Protein AF-A0A6M2A508-F1 (afdb_monomer_lite)

Radius of gyration: 14.71 Å; chains: 1; bounding box: 31×30×34 Å

Secondary structure (DSSP, 8-state):
--HHHHHHHHHHHHTTS--S------TT----TTHHHHHHHHHHH-TT-S-----EE-SS-TTSEEE------TTTT-

Structure (mmCIF, N/CA/C/O backbone):
data_AF-A0A6M2A508-F1
#
_entry.id   AF-A0A6M2A508-F1
#
loop_
_atom_site.group_PDB
_atom_site.id
_atom_site.type_symbol
_atom_site.label_atom_id
_atom_site.label_alt_id
_atom_site.label_comp_id
_atom_site.label_asym_id
_atom_site.label_entity_id
_atom_site.label_seq_id
_atom_site.pdbx_PDB_ins_code
_atom_site.Cartn_x
_atom_site.Cartn_y
_atom_site.Cartn_z
_atom_site.occupancy
_atom_site.B_iso_or_equiv
_atom_site.auth_seq_id
_atom_site.auth_comp_id
_atom_site.auth_asym_id
_atom_site.auth_atom_id
_atom_site.pdbx_PDB_model_num
ATOM 1 N N . MET A 1 1 ? 16.113 10.315 8.549 1.00 62.09 1 MET A N 1
ATOM 2 C CA . MET A 1 1 ? 15.052 9.470 9.143 1.00 62.09 1 MET A CA 1
ATOM 3 C C . MET A 1 1 ? 14.931 8.227 8.279 1.00 62.09 1 MET A C 1
ATOM 5 O O . MET A 1 1 ? 15.072 8.355 7.071 1.00 62.09 1 MET A O 1
ATOM 9 N N . GLY A 1 2 ? 14.758 7.046 8.873 1.00 86.62 2 GLY A N 1
ATOM 10 C CA . GLY A 1 2 ? 14.548 5.811 8.104 1.00 86.62 2 GLY A CA 1
ATOM 11 C C . GLY A 1 2 ? 13.108 5.683 7.591 1.00 86.62 2 GLY A C 1
ATOM 12 O O . GLY A 1 2 ? 12.227 6.409 8.052 1.00 86.62 2 GLY A O 1
ATOM 13 N N . PHE A 1 3 ? 12.868 4.722 6.693 1.00 87.56 3 PHE A N 1
ATOM 14 C CA . PHE A 1 3 ? 11.563 4.466 6.064 1.00 87.56 3 PHE A CA 1
ATOM 15 C C . PHE A 1 3 ? 10.411 4.359 7.079 1.00 87.56 3 PHE A C 1
ATOM 17 O O . PHE A 1 3 ? 9.458 5.136 7.040 1.00 87.56 3 PHE A O 1
ATOM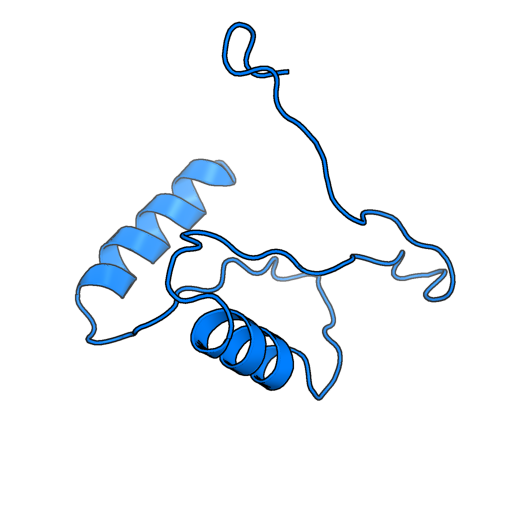 24 N N . ALA A 1 4 ? 10.545 3.466 8.066 1.00 92.31 4 ALA A N 1
ATOM 25 C CA . ALA A 1 4 ? 9.516 3.249 9.084 1.00 92.31 4 ALA A CA 1
ATOM 26 C C . ALA A 1 4 ? 9.222 4.509 9.917 1.00 92.31 4 ALA A C 1
ATOM 28 O O . ALA A 1 4 ? 8.075 4.788 10.257 1.00 92.31 4 ALA A O 1
ATOM 29 N N . GLN A 1 5 ? 10.251 5.301 10.233 1.00 95.25 5 GLN A N 1
ATOM 30 C CA . GLN A 1 5 ? 10.074 6.517 11.023 1.00 95.25 5 GLN A CA 1
ATOM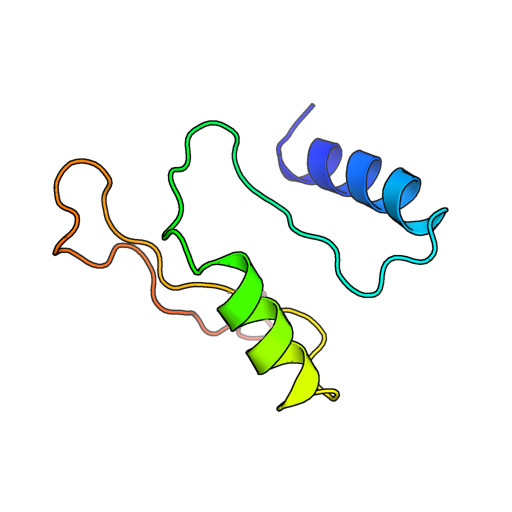 31 C C . GLN A 1 5 ? 9.298 7.585 10.243 1.00 95.25 5 GLN A C 1
ATOM 33 O O . GLN A 1 5 ? 8.441 8.241 10.830 1.00 95.25 5 GLN A O 1
ATOM 38 N N . GLY A 1 6 ? 9.573 7.741 8.942 1.00 94.62 6 GLY A N 1
ATOM 39 C CA . GLY A 1 6 ? 8.849 8.676 8.077 1.00 94.62 6 GLY A CA 1
ATOM 40 C C . GLY A 1 6 ? 7.359 8.344 7.995 1.00 94.62 6 GLY A C 1
ATOM 41 O O . GLY A 1 6 ? 6.525 9.197 8.296 1.00 94.62 6 GLY A O 1
ATOM 42 N N . ASN A 1 7 ? 7.034 7.079 7.712 1.00 96.56 7 ASN A N 1
ATOM 43 C CA . ASN A 1 7 ? 5.647 6.610 7.656 1.00 96.56 7 ASN A CA 1
ATOM 44 C C . ASN A 1 7 ? 4.915 6.801 8.991 1.00 96.56 7 ASN A C 1
ATOM 46 O O . ASN A 1 7 ? 3.790 7.288 9.010 1.00 96.56 7 ASN A O 1
ATOM 50 N N . ASN A 1 8 ? 5.564 6.502 10.121 1.00 96.44 8 ASN A N 1
ATOM 51 C CA . ASN A 1 8 ? 4.953 6.672 11.441 1.00 96.44 8 ASN A CA 1
ATOM 52 C C . ASN A 1 8 ? 4.638 8.136 11.773 1.00 96.44 8 ASN A C 1
ATOM 54 O O . ASN A 1 8 ? 3.643 8.411 12.440 1.00 96.44 8 ASN A O 1
ATOM 58 N N . VAL A 1 9 ? 5.477 9.081 11.342 1.00 96.56 9 VAL A N 1
ATOM 59 C CA . VAL A 1 9 ? 5.195 10.514 11.513 1.00 96.56 9 VAL A CA 1
ATOM 60 C C . VAL A 1 9 ? 3.997 10.922 10.658 1.00 96.56 9 VAL A C 1
ATOM 62 O O . VAL A 1 9 ? 3.086 11.560 11.180 1.00 96.56 9 VAL A O 1
ATOM 65 N N . GLY A 1 10 ? 3.964 10.501 9.390 1.00 94.69 10 GLY A N 1
ATOM 66 C CA . GLY A 1 10 ? 2.840 10.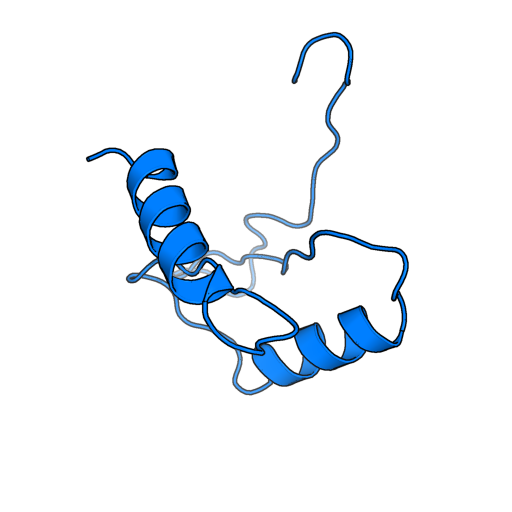770 8.490 1.00 94.69 10 GLY A CA 1
ATOM 67 C C . GLY A 1 10 ? 1.520 10.203 9.012 1.00 94.69 10 GLY A C 1
ATOM 68 O O . GLY A 1 10 ? 0.530 10.923 9.075 1.00 94.69 10 GLY A O 1
ATOM 69 N N . LEU A 1 11 ? 1.518 8.952 9.480 1.00 95.94 11 LEU A N 1
ATOM 70 C CA . LEU A 1 11 ? 0.336 8.315 10.066 1.00 95.94 11 LEU A CA 1
ATOM 71 C C . LEU A 1 11 ? -0.158 9.042 11.318 1.00 95.94 11 LEU A C 1
ATOM 73 O O . LEU A 1 11 ? -1.353 9.269 11.450 1.00 95.94 11 LEU A O 1
ATOM 77 N N . ARG A 1 12 ? 0.735 9.461 12.225 1.00 96.81 12 ARG A N 1
ATOM 78 C CA . ARG A 1 12 ? 0.331 10.236 13.415 1.00 96.81 12 ARG A CA 1
ATOM 79 C C . ARG A 1 12 ? -0.346 11.555 13.062 1.00 96.81 12 ARG A C 1
ATOM 81 O O . ARG A 1 12 ? -1.228 11.984 13.798 1.00 96.81 12 ARG A O 1
ATOM 88 N N . GLU A 1 13 ? 0.081 12.200 11.981 1.00 96.50 13 GLU A N 1
ATOM 89 C CA . GLU A 1 13 ? -0.584 13.403 11.485 1.00 96.50 13 GLU A CA 1
ATOM 90 C C . GLU A 1 13 ? -1.921 13.064 10.822 1.00 96.50 13 GLU A C 1
ATOM 92 O O . GLU A 1 13 ? -2.934 13.677 11.142 1.00 96.50 13 GLU A O 1
ATOM 97 N N . GLY A 1 14 ? -1.944 12.040 9.966 1.00 95.31 14 GLY A N 1
ATOM 98 C CA . GLY A 1 14 ? -3.150 11.578 9.284 1.00 95.31 14 GLY A CA 1
ATOM 99 C C . GLY A 1 14 ? -4.262 11.157 10.246 1.00 95.31 14 GLY A C 1
ATOM 100 O O . GLY A 1 14 ? -5.422 11.468 9.999 1.00 95.31 14 GLY A O 1
ATOM 101 N N . LEU A 1 15 ? -3.926 10.540 11.382 1.00 96.19 15 LEU A N 1
ATOM 102 C CA . LEU A 1 15 ? -4.888 10.150 12.424 1.00 96.19 15 LEU A CA 1
ATOM 103 C C . LEU A 1 15 ? -5.647 11.331 13.056 1.00 96.19 15 LEU A C 1
ATOM 105 O O . LEU A 1 15 ? -6.596 11.107 13.799 1.00 96.19 15 LEU A O 1
ATOM 109 N N . LYS A 1 16 ? -5.244 12.580 12.794 1.00 97.06 16 LYS A N 1
ATOM 110 C CA . LYS A 1 16 ? -5.994 13.779 13.202 1.00 97.06 16 LYS A CA 1
ATOM 111 C C . LYS A 1 16 ? -7.113 14.151 12.219 1.00 97.06 16 LYS A C 1
ATOM 113 O O . LYS A 1 16 ? -7.840 15.104 12.480 1.00 97.06 16 LYS A O 1
ATOM 118 N N . SER A 1 17 ? -7.204 13.462 11.083 1.00 95.94 17 SER A N 1
ATOM 119 C CA . SER A 1 17 ? -8.256 13.623 10.075 1.00 95.94 17 SER A CA 1
ATOM 120 C C . SER A 1 17 ? -9.323 12.534 10.211 1.00 95.94 17 SER A C 1
ATOM 122 O O . SER A 1 17 ? -9.058 11.485 10.793 1.00 95.94 17 SER A O 1
ATOM 124 N N . ASP A 1 18 ? -10.490 12.748 9.604 1.00 95.75 18 ASP A N 1
ATOM 125 C CA . ASP A 1 18 ? -11.581 11.761 9.535 1.00 95.75 18 ASP A CA 1
ATOM 126 C C . ASP A 1 18 ? -11.414 10.774 8.358 1.00 95.75 18 ASP A C 1
ATOM 128 O O . ASP A 1 18 ? -12.385 10.367 7.725 1.00 95.75 18 ASP A O 1
ATOM 132 N N . ALA A 1 19 ? -10.172 10.441 7.994 1.00 94.12 19 ALA A N 1
ATOM 133 C CA . ALA A 1 19 ? -9.896 9.522 6.894 1.00 94.12 19 ALA A CA 1
ATOM 134 C C . ALA A 1 19 ? -10.147 8.062 7.303 1.00 94.12 19 ALA A C 1
ATOM 136 O O . ALA A 1 19 ? -9.625 7.596 8.314 1.00 94.12 19 ALA A O 1
ATOM 137 N N . ASP A 1 20 ? -10.867 7.315 6.461 1.00 91.62 20 ASP A N 1
ATOM 138 C CA . ASP A 1 20 ? -11.134 5.885 6.682 1.00 91.62 20 ASP A CA 1
ATOM 139 C C . ASP A 1 20 ? -9.912 4.997 6.387 1.00 91.62 20 ASP A C 1
ATOM 141 O O . ASP A 1 20 ? -9.771 3.904 6.934 1.00 91.62 20 ASP A O 1
ATOM 145 N N . LEU A 1 21 ? -9.028 5.452 5.492 1.00 94.88 21 LEU A N 1
ATOM 146 C CA . LEU A 1 21 ? -7.866 4.708 5.009 1.00 94.88 21 LEU A CA 1
ATOM 147 C C . LEU A 1 21 ? -6.638 5.614 4.902 1.00 94.88 21 LEU A C 1
ATOM 149 O O . LEU A 1 21 ? -6.722 6.760 4.459 1.00 94.88 21 LEU A O 1
ATOM 153 N N . PHE A 1 22 ? -5.473 5.049 5.218 1.00 96.31 22 PHE A N 1
ATOM 154 C CA . PHE A 1 22 ? -4.173 5.685 5.018 1.00 96.31 22 PHE A CA 1
ATOM 155 C C . PHE A 1 22 ? -3.358 4.896 3.995 1.00 96.31 22 PHE A C 1
ATOM 157 O O . PHE A 1 22 ? -3.181 3.687 4.133 1.00 96.31 22 PHE A O 1
ATOM 164 N N . LEU A 1 23 ? -2.827 5.587 2.985 1.00 96.00 23 LEU A N 1
ATOM 165 C CA . LEU A 1 23 ? -1.967 4.994 1.965 1.00 96.00 23 LEU A CA 1
ATOM 166 C C . LEU A 1 23 ? -0.503 5.355 2.233 1.00 96.00 23 LEU A C 1
ATOM 168 O O . LEU A 1 23 ? -0.137 6.529 2.246 1.00 96.00 23 LEU A O 1
ATOM 172 N N . LEU A 1 24 ? 0.341 4.336 2.389 1.00 95.94 24 LEU A N 1
ATOM 173 C CA . LEU A 1 24 ? 1.794 4.491 2.372 1.00 95.94 24 LEU A CA 1
ATOM 174 C C . LEU A 1 24 ? 2.293 4.204 0.955 1.00 95.94 24 LEU A C 1
ATOM 176 O O . LEU A 1 24 ? 2.247 3.060 0.505 1.00 95.94 24 LEU A O 1
ATOM 180 N N . LEU A 1 25 ? 2.748 5.240 0.253 1.00 95.62 25 LEU A N 1
ATOM 181 C CA . LEU A 1 25 ? 3.206 5.150 -1.132 1.00 95.62 25 LEU A CA 1
ATOM 182 C C . LEU A 1 25 ? 4.621 5.715 -1.249 1.00 95.62 25 LEU A C 1
ATOM 184 O O . LEU A 1 25 ? 4.892 6.818 -0.770 1.00 95.62 25 LEU A O 1
ATOM 188 N N . ASN A 1 26 ? 5.518 4.977 -1.900 1.00 94.94 26 ASN A N 1
ATOM 189 C CA . ASN A 1 26 ? 6.854 5.491 -2.180 1.00 94.94 26 ASN A CA 1
ATOM 190 C C . ASN A 1 26 ? 6.781 6.562 -3.280 1.00 94.94 26 ASN A C 1
ATOM 192 O O . ASN A 1 26 ? 5.994 6.459 -4.221 1.00 94.94 26 ASN A O 1
ATOM 196 N N . ASN A 1 27 ? 7.625 7.584 -3.182 1.00 94.56 27 ASN A N 1
ATOM 197 C CA . ASN A 1 27 ? 7.639 8.729 -4.097 1.00 94.56 27 ASN A CA 1
ATOM 198 C C . ASN A 1 27 ? 8.178 8.414 -5.505 1.00 94.56 27 ASN A C 1
ATOM 200 O O . ASN A 1 27 ? 8.101 9.265 -6.386 1.00 94.56 27 ASN A O 1
ATOM 204 N N . ASP A 1 28 ? 8.741 7.228 -5.705 1.00 95.00 28 ASP A N 1
ATOM 205 C CA . ASP A 1 28 ? 9.318 6.716 -6.948 1.00 95.00 28 ASP A CA 1
ATOM 206 C C . ASP A 1 28 ? 8.443 5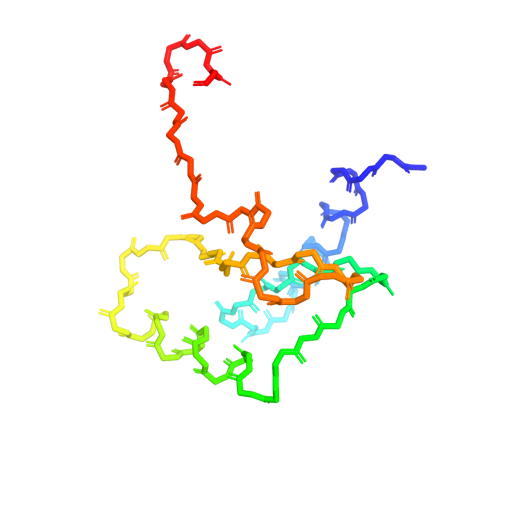.627 -7.598 1.00 95.00 28 ASP A C 1
ATOM 208 O O . ASP A 1 28 ? 8.921 4.822 -8.395 1.00 95.00 28 ASP A O 1
ATOM 212 N N . THR A 1 29 ? 7.148 5.596 -7.271 1.00 95.12 29 THR A N 1
ATOM 213 C CA . THR A 1 29 ? 6.199 4.616 -7.816 1.00 95.12 29 THR A CA 1
ATOM 214 C C . THR A 1 29 ? 5.243 5.240 -8.825 1.00 95.12 29 THR A C 1
ATOM 216 O O . THR A 1 29 ? 4.800 6.378 -8.677 1.00 95.12 29 THR A O 1
ATOM 219 N N . ILE A 1 30 ? 4.887 4.459 -9.848 1.00 96.25 30 ILE A N 1
ATOM 220 C CA . ILE A 1 30 ? 3.719 4.716 -10.693 1.00 96.25 30 ILE A CA 1
ATOM 221 C C . ILE A 1 30 ? 2.600 3.756 -10.296 1.00 96.25 30 ILE A C 1
ATOM 223 O O . ILE A 1 30 ? 2.854 2.613 -9.913 1.00 96.25 30 ILE A O 1
ATOM 227 N N . VAL A 1 31 ? 1.358 4.219 -10.394 1.00 97.06 31 VAL A N 1
ATOM 228 C CA . VAL A 1 31 ? 0.174 3.428 -10.050 1.00 97.06 31 VAL A CA 1
ATOM 229 C C . VAL A 1 31 ? -0.761 3.314 -11.246 1.00 97.06 31 VAL A C 1
ATOM 231 O O . VAL A 1 31 ? -0.775 4.174 -12.128 1.00 97.06 31 VAL A O 1
ATOM 234 N N . ALA A 1 32 ? -1.557 2.245 -11.278 1.00 96.00 32 ALA A N 1
ATOM 235 C CA . ALA A 1 32 ? -2.614 2.106 -12.270 1.00 96.00 32 ALA A CA 1
ATOM 236 C C . ALA A 1 32 ? -3.673 3.217 -12.092 1.00 96.00 32 ALA A C 1
ATOM 238 O O . ALA A 1 32 ? -3.921 3.636 -10.959 1.00 96.00 32 ALA A O 1
ATOM 239 N N . PRO A 1 33 ? -4.351 3.669 -13.162 1.00 97.12 33 PRO A N 1
ATOM 240 C CA . PRO A 1 33 ? -5.359 4.727 -13.055 1.00 97.12 33 PRO A CA 1
ATOM 241 C C . PRO A 1 33 ? -6.493 4.427 -12.061 1.00 97.12 33 PRO A C 1
ATOM 243 O O . PRO A 1 33 ? -6.969 5.334 -11.389 1.00 97.12 33 PRO A O 1
ATOM 246 N N . ASN A 1 34 ? -6.888 3.157 -11.924 1.00 97.31 34 ASN A N 1
ATOM 247 C CA . ASN A 1 34 ? -7.937 2.699 -11.005 1.00 97.31 34 ASN A CA 1
ATOM 248 C C . ASN A 1 34 ? -7.409 2.278 -9.618 1.00 97.31 34 ASN A C 1
ATOM 250 O O . ASN A 1 34 ? -8.149 1.705 -8.825 1.00 97.31 34 ASN A O 1
ATOM 254 N N . PHE A 1 35 ? -6.136 2.535 -9.302 1.00 96.69 35 PHE A N 1
ATOM 255 C CA . PHE A 1 35 ? -5.475 2.023 -8.096 1.00 96.69 35 PHE A CA 1
ATOM 256 C C . PHE A 1 35 ? -6.245 2.318 -6.800 1.00 96.69 35 PHE A C 1
ATOM 258 O O . PHE A 1 35 ? -6.510 1.404 -6.024 1.00 96.69 35 PHE A O 1
ATOM 265 N N . LEU A 1 36 ? -6.649 3.573 -6.575 1.00 96.25 36 LEU A N 1
ATOM 266 C CA . LEU A 1 36 ? -7.387 3.957 -5.364 1.00 96.25 36 LEU A CA 1
ATOM 267 C C . LEU A 1 36 ? -8.811 3.382 -5.326 1.00 96.25 36 LEU A C 1
ATOM 269 O O . LEU A 1 36 ? -9.317 3.078 -4.246 1.00 96.25 36 LEU A O 1
ATOM 273 N N . GLU A 1 37 ? -9.450 3.216 -6.485 1.00 97.56 37 GLU A N 1
ATOM 274 C CA . GLU A 1 37 ? -10.796 2.643 -6.582 1.00 97.56 37 GLU A CA 1
ATOM 275 C C . GLU A 1 37 ? -10.797 1.177 -6.145 1.00 97.56 37 GLU A C 1
ATOM 277 O O . GLU A 1 37 ? -11.654 0.780 -5.356 1.00 97.56 37 GLU A O 1
ATOM 282 N N . GLU A 1 38 ? -9.798 0.399 -6.575 1.00 97.50 38 GLU A N 1
ATOM 283 C CA . GLU A 1 38 ? -9.659 -1.007 -6.182 1.00 97.50 38 GLU A CA 1
ATOM 284 C C . GLU A 1 38 ? -9.389 -1.164 -4.680 1.00 97.50 38 GLU A C 1
ATOM 286 O O . GLU A 1 38 ? -9.972 -2.041 -4.045 1.00 97.50 38 GLU A O 1
ATOM 291 N N . PHE A 1 39 ? -8.572 -0.291 -4.074 1.00 96.94 39 PHE A N 1
ATOM 292 C CA . PHE A 1 39 ? -8.377 -0.308 -2.618 1.00 96.94 39 PHE A CA 1
ATOM 293 C C . PHE A 1 39 ? -9.658 0.022 -1.857 1.00 96.94 39 PHE A C 1
ATOM 295 O O . PHE A 1 39 ? -9.996 -0.668 -0.897 1.00 96.94 39 P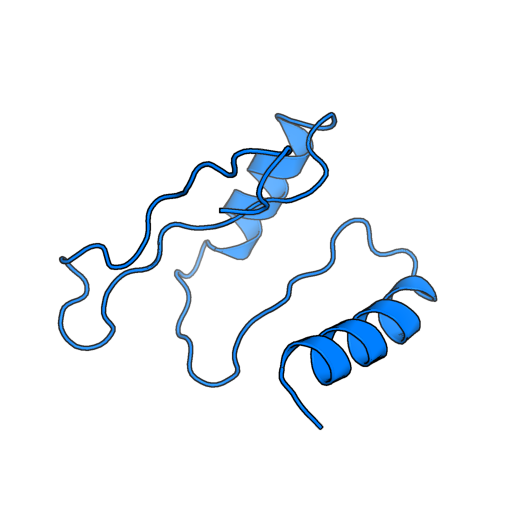HE A O 1
ATOM 302 N N . ASN A 1 40 ? -10.388 1.051 -2.288 1.00 96.25 40 ASN A N 1
ATOM 303 C CA . ASN A 1 40 ? -11.650 1.427 -1.657 1.00 96.25 40 ASN A CA 1
ATOM 304 C C . ASN A 1 40 ? -12.693 0.307 -1.784 1.00 96.25 40 ASN A C 1
ATOM 306 O O . ASN A 1 40 ? -13.425 0.016 -0.840 1.00 96.25 40 ASN A O 1
ATOM 310 N N . LYS A 1 41 ? -12.747 -0.351 -2.946 1.00 97.69 41 LYS A N 1
ATOM 311 C CA . LYS A 1 41 ? -13.599 -1.520 -3.165 1.00 97.69 41 LYS A CA 1
ATOM 312 C C . LYS A 1 41 ? -13.218 -2.666 -2.224 1.00 97.69 41 LYS A C 1
ATOM 314 O O . LYS A 1 41 ? -14.089 -3.157 -1.513 1.00 97.69 41 LYS A O 1
ATOM 319 N N . ALA A 1 42 ? -11.938 -3.032 -2.160 1.00 97.12 42 ALA A N 1
ATOM 320 C CA . ALA A 1 42 ? -11.457 -4.106 -1.292 1.00 97.12 42 ALA A CA 1
ATOM 321 C C . ALA A 1 42 ? -11.741 -3.830 0.194 1.00 97.12 42 ALA A C 1
ATOM 323 O O . ALA A 1 42 ? -12.198 -4.722 0.902 1.00 97.12 42 ALA A O 1
ATOM 324 N N . ALA A 1 43 ? -11.544 -2.591 0.655 1.00 96.94 43 ALA A N 1
ATOM 325 C CA . ALA A 1 43 ? -11.834 -2.199 2.034 1.00 96.94 43 ALA A CA 1
ATOM 326 C C . ALA A 1 43 ? -13.327 -2.298 2.387 1.00 96.94 43 ALA A C 1
ATOM 328 O O . ALA A 1 43 ? -13.676 -2.655 3.510 1.00 96.94 43 ALA A O 1
ATOM 329 N N . LYS A 1 44 ? -14.217 -2.017 1.428 1.00 96.88 44 LYS A N 1
ATOM 330 C CA . LYS A 1 44 ? -15.669 -2.173 1.608 1.00 96.88 44 LYS A CA 1
ATOM 331 C C . LYS A 1 44 ? -16.117 -3.631 1.582 1.00 96.88 44 LYS A C 1
ATOM 333 O O . LYS A 1 44 ? -17.041 -3.986 2.305 1.00 96.88 44 LYS A O 1
ATOM 338 N N . GLU A 1 45 ? -15.503 -4.450 0.731 1.00 98.25 45 GLU A N 1
ATOM 339 C CA . GLU A 1 45 ? -15.810 -5.882 0.614 1.00 98.25 45 GLU A CA 1
ATOM 340 C C . GLU A 1 45 ? -15.275 -6.689 1.808 1.00 98.25 45 GLU A C 1
ATOM 342 O O . GLU A 1 45 ? -15.882 -7.693 2.176 1.00 98.25 45 GLU A O 1
ATOM 347 N N . HIS A 1 46 ? -14.192 -6.220 2.436 1.00 97.56 46 HIS A N 1
ATOM 348 C CA . HIS A 1 46 ? -13.504 -6.882 3.548 1.00 97.56 46 HIS A CA 1
ATOM 349 C C . HIS A 1 46 ? -13.289 -5.939 4.746 1.00 97.56 46 HIS A C 1
ATOM 351 O O . HIS A 1 46 ? -12.144 -5.605 5.074 1.00 97.56 46 HIS A O 1
ATOM 357 N N . PRO A 1 47 ? -14.363 -5.484 5.420 1.00 96.38 47 PRO A N 1
ATOM 358 C CA . PRO A 1 47 ? -14.266 -4.534 6.533 1.00 96.38 47 PRO A CA 1
ATOM 359 C C . PRO A 1 47 ? -13.523 -5.088 7.762 1.00 96.38 47 PRO A C 1
ATOM 361 O O . PRO A 1 47 ? -13.142 -4.329 8.650 1.00 96.38 47 PRO A O 1
ATOM 364 N N . GLU A 1 48 ? -13.318 -6.403 7.844 1.00 97.31 48 GLU A N 1
ATOM 365 C CA . GLU A 1 48 ? -12.555 -7.072 8.899 1.00 97.31 48 GLU A CA 1
ATOM 366 C C . GLU A 1 48 ? -11.028 -6.958 8.737 1.00 97.31 48 GLU A C 1
ATOM 368 O O . GLU A 1 48 ? -10.284 -7.254 9.675 1.00 97.31 48 GLU A O 1
ATOM 373 N N . VAL A 1 49 ? -10.543 -6.558 7.557 1.00 95.94 49 VAL A N 1
ATOM 374 C CA . VAL A 1 49 ? -9.113 -6.519 7.227 1.00 95.94 49 VAL A CA 1
ATOM 375 C C . VAL A 1 49 ? -8.509 -5.157 7.585 1.00 95.94 49 VAL A C 1
ATOM 377 O O . VAL A 1 49 ? -8.978 -4.113 7.148 1.00 95.94 49 VAL A O 1
ATOM 380 N N . GLY A 1 50 ? -7.419 -5.164 8.362 1.00 94.38 50 GLY A N 1
ATOM 381 C CA . GLY A 1 50 ? -6.767 -3.937 8.848 1.00 94.38 50 GLY A CA 1
ATOM 382 C C . GLY A 1 50 ? -5.661 -3.362 7.953 1.00 94.38 50 GLY A C 1
ATOM 383 O O . GLY A 1 50 ? -5.189 -2.257 8.206 1.00 94.38 50 GLY A O 1
ATOM 384 N N . ALA A 1 51 ? -5.206 -4.101 6.938 1.00 94.88 51 ALA A N 1
ATOM 385 C CA . ALA A 1 51 ? -4.169 -3.648 6.015 1.00 94.88 51 ALA A CA 1
ATOM 386 C C . ALA A 1 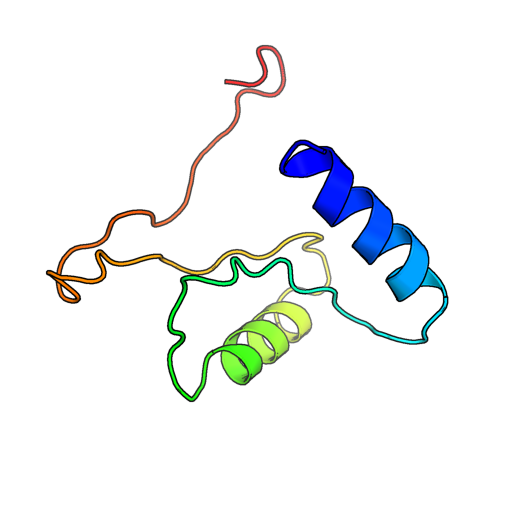51 ? -4.326 -4.317 4.648 1.00 94.88 51 ALA A C 1
ATOM 388 O O . ALA A 1 51 ? -4.550 -5.522 4.557 1.00 94.88 51 ALA A O 1
ATOM 389 N N . PHE A 1 52 ? -4.142 -3.532 3.590 1.00 95.88 52 PHE A N 1
ATOM 390 C CA . PHE A 1 52 ? -4.270 -3.975 2.206 1.00 95.88 52 PHE A CA 1
ATOM 391 C C . PHE A 1 52 ? -2.968 -3.695 1.457 1.00 95.88 52 PHE A C 1
ATOM 393 O O . PHE A 1 52 ? -2.277 -2.716 1.734 1.00 95.88 52 PHE A O 1
ATOM 400 N N . GLY A 1 53 ? -2.645 -4.540 0.481 1.00 95.44 53 GLY A N 1
ATOM 401 C CA . GLY A 1 53 ? -1.480 -4.369 -0.380 1.00 95.44 53 GLY A CA 1
ATOM 402 C C . GLY A 1 53 ? -1.821 -4.687 -1.828 1.00 95.44 53 GLY A C 1
ATOM 403 O O . GLY A 1 53 ? -2.615 -5.585 -2.104 1.00 95.44 53 GLY A O 1
ATOM 404 N N . ALA A 1 54 ? -1.215 -3.951 -2.756 1.00 95.81 54 ALA A N 1
ATOM 405 C CA . ALA A 1 54 ? -1.316 -4.236 -4.179 1.00 95.81 54 ALA A CA 1
ATOM 406 C C . ALA A 1 54 ? -0.223 -5.223 -4.606 1.00 95.81 54 ALA A C 1
ATOM 408 O O . ALA A 1 54 ? 0.837 -5.321 -3.983 1.00 95.81 54 ALA A O 1
ATOM 409 N N . LYS A 1 55 ? -0.454 -5.905 -5.731 1.00 96.31 55 LYS A N 1
ATOM 410 C CA . LYS A 1 55 ? 0.651 -6.497 -6.487 1.00 96.31 55 LYS A CA 1
ATOM 411 C C . LYS A 1 55 ? 1.564 -5.381 -6.980 1.00 96.31 55 LYS A C 1
ATOM 413 O O . LYS A 1 55 ? 1.082 -4.323 -7.383 1.00 96.31 55 LYS A O 1
ATOM 418 N N . ILE A 1 56 ? 2.860 -5.648 -7.006 1.00 97.06 56 ILE A N 1
ATOM 419 C CA . ILE A 1 56 ? 3.863 -4.722 -7.519 1.00 97.06 56 ILE A CA 1
ATOM 420 C C . ILE A 1 56 ? 4.559 -5.396 -8.694 1.00 97.06 56 ILE A C 1
ATOM 422 O O . ILE A 1 56 ? 4.902 -6.577 -8.621 1.00 97.06 56 ILE A O 1
ATOM 426 N N . TYR A 1 57 ? 4.748 -4.647 -9.772 1.00 97.38 57 TYR A N 1
ATOM 427 C CA . TYR A 1 57 ? 5.436 -5.080 -10.985 1.00 97.38 57 TYR A CA 1
ATOM 428 C C . TYR A 1 57 ? 6.762 -4.330 -11.103 1.00 97.38 57 TYR A C 1
ATOM 430 O O . TYR A 1 57 ? 6.907 -3.245 -10.535 1.00 97.38 57 TYR A O 1
ATOM 438 N N . PHE A 1 58 ? 7.725 -4.893 -11.829 1.00 97.31 58 PHE A N 1
ATOM 439 C CA . PHE A 1 58 ? 8.948 -4.159 -12.147 1.00 97.31 58 PHE A CA 1
ATOM 440 C C . PHE A 1 58 ? 8.631 -2.957 -13.042 1.00 97.31 58 PHE A C 1
ATOM 442 O O . PHE A 1 58 ? 7.832 -3.064 -13.968 1.00 97.31 58 PHE A O 1
ATOM 449 N N . TYR A 1 59 ? 9.271 -1.816 -12.773 1.00 96.19 59 TYR A N 1
ATOM 450 C CA . TYR A 1 59 ? 9.051 -0.588 -13.542 1.00 96.19 59 TYR A CA 1
ATOM 451 C C . TYR A 1 59 ? 9.477 -0.746 -15.010 1.00 96.19 59 TYR A C 1
ATOM 453 O O . TYR A 1 59 ? 8.702 -0.437 -15.912 1.00 96.19 59 TYR A O 1
ATOM 461 N N . ASP A 1 60 ? 10.676 -1.291 -15.244 1.00 97.06 60 ASP A N 1
ATOM 462 C CA . ASP A 1 60 ? 11.231 -1.490 -16.591 1.00 97.06 60 ASP A CA 1
ATOM 463 C C . ASP A 1 60 ? 10.633 -2.712 -17.316 1.00 97.06 60 ASP A C 1
ATOM 465 O O . ASP A 1 60 ? 10.688 -2.811 -18.541 1.00 97.06 60 ASP A O 1
ATOM 469 N N . GLU A 1 61 ? 10.019 -3.631 -16.565 1.00 96.56 61 GLU A N 1
ATOM 470 C CA . GLU A 1 61 ? 9.395 -4.856 -17.072 1.00 96.56 61 GLU A CA 1
ATOM 471 C C . GLU A 1 61 ? 7.986 -5.033 -16.473 1.00 96.56 61 GLU A C 1
ATOM 473 O O . GLU A 1 61 ? 7.759 -5.923 -15.650 1.00 96.56 61 GLU A O 1
ATOM 478 N N . PRO A 1 62 ? 6.997 -4.213 -16.879 1.00 90.12 62 PRO A N 1
ATOM 479 C CA . PRO A 1 62 ? 5.685 -4.150 -16.223 1.00 90.12 62 PRO A CA 1
ATOM 480 C C . PRO A 1 62 ? 4.828 -5.417 -16.385 1.00 90.12 62 PRO A C 1
ATOM 482 O O . PRO A 1 62 ? 3.795 -5.551 -15.733 1.00 90.12 62 PRO A O 1
ATOM 485 N N . ALA A 1 63 ? 5.244 -6.365 -17.231 1.00 94.75 63 ALA A N 1
ATOM 486 C CA . ALA A 1 63 ? 4.633 -7.692 -17.325 1.00 94.75 63 ALA A CA 1
ATOM 487 C C . ALA A 1 63 ? 5.132 -8.665 -16.235 1.00 94.75 63 ALA A C 1
ATOM 489 O O . ALA A 1 63 ? 4.531 -9.720 -16.029 1.00 94.75 63 ALA A O 1
ATOM 490 N N . THR A 1 64 ? 6.205 -8.314 -15.525 1.00 97.69 64 THR A N 1
ATOM 491 C CA . THR A 1 64 ? 6.861 -9.162 -14.530 1.00 97.69 64 THR A CA 1
ATOM 492 C C . THR A 1 64 ? 6.458 -8.726 -13.123 1.00 97.69 64 THR A C 1
ATOM 494 O O . THR A 1 64 ? 6.660 -7.582 -12.716 1.00 97.69 64 THR A O 1
ATOM 497 N N . ILE A 1 65 ? 5.886 -9.655 -12.354 1.00 97.06 65 ILE A N 1
ATOM 498 C CA . ILE A 1 65 ? 5.501 -9.424 -10.957 1.00 97.06 65 ILE A CA 1
ATOM 499 C C . ILE A 1 65 ? 6.759 -9.408 -10.080 1.00 97.06 65 ILE A C 1
ATOM 501 O O . ILE A 1 65 ? 7.514 -10.377 -10.059 1.00 97.06 65 ILE A O 1
ATOM 505 N N . TRP A 1 66 ? 6.941 -8.335 -9.311 1.00 96.81 66 TRP A N 1
ATOM 506 C CA . TRP A 1 66 ? 7.951 -8.234 -8.254 1.00 96.81 66 TRP A CA 1
ATOM 507 C C . TRP A 1 66 ? 7.422 -8.737 -6.905 1.00 96.81 66 TRP A C 1
ATOM 509 O O . TRP A 1 66 ? 8.127 -9.435 -6.179 1.00 96.81 66 TRP A O 1
ATOM 519 N N . TYR A 1 67 ? 6.167 -8.421 -6.575 1.00 96.25 67 TYR A N 1
ATOM 520 C CA . TYR A 1 67 ? 5.534 -8.821 -5.318 1.00 96.25 67 TYR A CA 1
ATOM 521 C C . TYR A 1 67 ? 4.042 -9.101 -5.508 1.00 96.25 67 TYR A C 1
ATOM 523 O O . TYR A 1 67 ? 3.339 -8.338 -6.171 1.00 96.25 67 TYR A O 1
ATOM 531 N N . ALA A 1 68 ? 3.544 -10.178 -4.898 1.00 95.81 68 ALA A N 1
ATOM 532 C CA . ALA A 1 68 ? 2.126 -10.546 -4.926 1.00 95.81 68 ALA A CA 1
ATOM 533 C C . ALA A 1 68 ? 1.593 -11.050 -3.573 1.00 95.81 68 ALA A C 1
ATOM 535 O O . ALA A 1 68 ? 0.577 -11.738 -3.531 1.00 95.81 68 ALA A O 1
ATOM 536 N N . GLY A 1 69 ? 2.273 -10.707 -2.476 1.00 93.81 69 GLY A N 1
ATOM 537 C CA . GLY A 1 69 ? 1.927 -11.142 -1.123 1.00 93.81 69 GLY A CA 1
ATOM 538 C C . GLY A 1 69 ? 3.062 -11.893 -0.427 1.00 93.81 69 GLY A C 1
ATOM 539 O O . GLY A 1 69 ? 4.085 -12.220 -1.028 1.00 93.81 69 GLY A O 1
ATOM 540 N N . GLY A 1 70 ? 2.879 -12.150 0.865 1.00 91.56 70 GLY A N 1
ATOM 541 C CA . GLY A 1 70 ? 3.815 -12.899 1.696 1.00 91.56 70 GLY A CA 1
ATOM 542 C C . GLY A 1 70 ? 3.135 -13.426 2.956 1.00 91.56 70 GLY A C 1
ATOM 543 O O . GLY A 1 70 ? 2.055 -12.969 3.327 1.00 91.56 70 GLY A O 1
ATOM 544 N N . SER A 1 71 ? 3.768 -14.396 3.605 1.00 92.69 71 SER A N 1
ATOM 545 C CA . SER A 1 71 ? 3.358 -14.931 4.904 1.00 92.69 71 SER A CA 1
ATOM 546 C C . SER A 1 71 ? 4.394 -14.564 5.953 1.00 92.69 71 SER A C 1
ATOM 548 O O . SER A 1 71 ? 5.578 -14.543 5.633 1.00 92.69 71 SER A O 1
ATOM 550 N N . VAL A 1 72 ? 3.955 -14.351 7.190 1.00 91.62 72 VAL A N 1
ATOM 551 C CA . VAL A 1 72 ? 4.850 -14.141 8.331 1.00 91.62 72 VAL A CA 1
ATOM 552 C C . VAL A 1 72 ? 4.580 -15.226 9.365 1.00 91.62 72 VAL A C 1
ATOM 554 O O . VAL A 1 72 ? 3.433 -15.419 9.768 1.00 91.62 72 VAL A O 1
ATOM 557 N N . ASP A 1 73 ? 5.619 -15.923 9.818 1.00 95.19 73 ASP A N 1
ATOM 558 C CA . ASP A 1 73 ? 5.559 -16.755 11.014 1.00 95.19 73 ASP A CA 1
ATOM 559 C C . ASP A 1 73 ? 5.527 -15.832 12.241 1.00 95.19 73 ASP A C 1
ATOM 561 O O . ASP A 1 73 ? 6.543 -15.208 12.572 1.00 95.19 73 ASP A O 1
ATOM 565 N N . PRO A 1 74 ? 4.403 -15.763 12.973 1.00 92.38 74 PRO A N 1
ATOM 566 C CA . PRO A 1 74 ? 4.250 -14.830 14.084 1.00 92.38 74 PRO A CA 1
ATOM 567 C C . PRO A 1 74 ? 5.211 -15.109 15.248 1.00 92.38 74 PRO A C 1
ATOM 569 O O . PRO A 1 74 ? 5.408 -14.244 16.096 1.00 92.38 74 PRO A O 1
ATOM 572 N N . ARG A 1 75 ? 5.827 -16.297 15.311 1.00 95.56 75 ARG A N 1
ATOM 573 C CA . ARG A 1 75 ? 6.792 -16.655 16.362 1.00 95.56 75 ARG A CA 1
ATOM 574 C C . ARG A 1 75 ? 8.184 -16.110 16.079 1.00 95.56 75 ARG A C 1
ATOM 576 O O . ARG A 1 75 ? 8.939 -15.866 17.014 1.00 95.56 75 ARG A O 1
ATOM 583 N N . THR A 1 76 ? 8.542 -15.985 14.803 1.00 95.62 76 THR A N 1
ATOM 584 C CA . THR A 1 76 ? 9.902 -15.605 14.386 1.00 95.62 76 THR A CA 1
ATOM 585 C C . THR A 1 76 ? 9.959 -14.263 13.666 1.00 95.62 76 THR A C 1
ATOM 587 O O . THR A 1 76 ? 11.046 -13.709 13.520 1.00 95.62 76 THR A O 1
ATOM 590 N N . GLY A 1 77 ? 8.811 -13.730 13.238 1.00 88.75 77 GLY A N 1
ATOM 591 C CA . GLY A 1 77 ? 8.712 -12.502 12.452 1.00 88.75 77 GLY A CA 1
ATOM 592 C C . GLY A 1 77 ? 9.278 -12.632 11.036 1.00 88.75 77 GLY A C 1
ATOM 593 O O . GLY A 1 77 ? 9.608 -11.612 10.435 1.00 88.75 77 GLY A O 1
ATOM 594 N N . ARG A 1 78 ? 9.444 -13.862 10.537 1.00 81.56 78 ARG A N 1
ATOM 595 C CA . ARG A 1 78 ? 9.976 -14.169 9.203 1.00 81.56 78 ARG A CA 1
ATOM 596 C C . ARG A 1 78 ? 8.884 -14.501 8.215 1.00 81.56 78 ARG A C 1
ATOM 598 O O . ARG A 1 78 ? 7.960 -15.229 8.630 1.00 81.56 78 ARG A O 1
#

Foldseek 3Di:
DDPVVVVVVVVVVCVVDPDPDDDDDDPPDDDDPCRVVVVVVVCVVCVVDDDDDDFDADPVGRVHTPDDDDDADPVPRD

pLDDT: mean 94.83, std 4.61, range [62.09, 98.25]

Sequence (78 aa):
MGFAQGNNVGLREGLKSDADLFLLLNNDTIVAPNFLEEFNKAAKEHPEVGAFGAKIYFYDEPATIWYAGGSVDPRTGR